Protein AF-A0A6V7L379-F1 (afdb_monomer)

Nearest PDB structures (foldseek):
  2cpd-assembly1_A  TM=8.845E-01  e=4.295E-04  Homo sapiens
  2wbr-assembly1_A  TM=7.969E-01  e=3.295E-03  Drosophila melanogaster
  6fqr-assembly1_A  TM=9.035E-01  e=2.527E-02  Homo sapiens
  4wij-assembly1_B  TM=6.736E-01  e=1.595E-02  Homo sapiens
  4low-assembly1_A  TM=4.892E-01  e=2.070E-01  Thiomonas intermedia K12

Secondary structure (DSSP, 8-state):
--EEEEES--SSS-HHHHHHHHHHHH-PPPSEEEEETTEEEEE-SSHHHHHHHHHHH-

Sequence (58 aa):
VSALFVRNLDVELHQKKLKEIFQSTTGIPIVKLKKINHFAFIHYETREMAQSAMDIMS

Solvent-accessible surface area (backbone atoms only — not comparable to full-atom values): 3362 Å² total; per-residue (Å²): 122,28,59,46,80,46,67,88,42,58,70,85,61,49,58,68,58,52,51,50,51,52,32,70,73,54,70,51,79,72,73,44,77,49,70,53,69,44,29,33,41,40,29,31,89,40,48,65,58,34,49,53,45,45,68,69,72,104

Radius of gyration: 10.42 Å; Cα contacts (8 Å, |Δi|>4): 85; chains: 1; bounding box: 24×18×24 Å

Foldseek 3Di:
DQKDKAFQAAQPQDQVNVLVVLCVQQVAHWPDWDDDRGMIITGHPDNVSSVSSVVSVD

Organism: NCBI:txid1563983

Mean predicted aligned error: 3.3 Å

InterPro domains:
  IPR000504 RNA recognition motif domain [PF00076] (4-55)
  IPR000504 RNA recogniti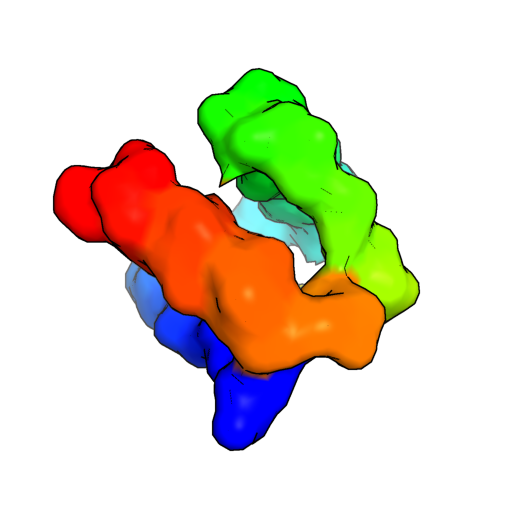on motif domain [PS50102] (2-58)
  IPR012677 Nucleotide-binding alpha-beta plait domain superfamily [G3DSA:3.30.70.330] (2-58)
  IPR035979 RNA-binding domain superfamily [SSF54928] (4-57)

Structure (mmCIF, N/CA/C/O backbone):
data_AF-A0A6V7L379-F1
#
_entry.id   AF-A0A6V7L379-F1
#
loop_
_atom_site.group_PDB
_atom_site.id
_atom_site.type_symbol
_atom_site.label_atom_id
_atom_site.label_alt_id
_atom_site.label_comp_id
_atom_site.label_asym_id
_atom_site.label_entity_id
_atom_site.label_seq_id
_atom_site.pdbx_PDB_ins_code
_atom_site.Cartn_x
_atom_site.Cartn_y
_atom_site.Cartn_z
_atom_site.occupancy
_atom_site.B_iso_or_equiv
_atom_site.auth_seq_id
_atom_site.auth_comp_id
_atom_site.auth_asym_id
_atom_site.auth_atom_id
_atom_site.pdbx_PDB_model_num
ATOM 1 N N . VAL A 1 1 ? -0.318 -6.062 13.260 1.00 61.47 1 VAL A N 1
ATOM 2 C CA . VAL A 1 1 ? 0.640 -5.341 12.392 1.00 61.47 1 VAL A CA 1
ATOM 3 C C . VAL A 1 1 ? -0.184 -4.549 11.388 1.00 61.47 1 VAL A C 1
ATOM 5 O O . VAL A 1 1 ? -1.078 -5.143 10.808 1.00 61.47 1 VAL A O 1
ATOM 8 N N . SER A 1 2 ? 0.036 -3.239 11.247 1.00 86.31 2 SER A N 1
ATOM 9 C CA . SER A 1 2 ? -0.642 -2.372 10.257 1.00 86.31 2 SER A CA 1
ATOM 10 C C . SER A 1 2 ? 0.202 -2.153 8.989 1.00 86.31 2 SER A C 1
ATOM 12 O O . SER A 1 2 ? -0.062 -1.264 8.185 1.00 86.31 2 SER A O 1
ATOM 14 N N . ALA A 1 3 ? 1.261 -2.949 8.830 1.00 90.12 3 ALA A N 1
ATOM 15 C CA . ALA A 1 3 ? 2.190 -2.902 7.714 1.00 90.12 3 ALA A CA 1
ATOM 16 C C . ALA A 1 3 ? 1.987 -4.110 6.796 1.00 90.12 3 ALA A C 1
ATOM 18 O O . ALA A 1 3 ? 1.964 -5.243 7.279 1.00 90.12 3 ALA A O 1
A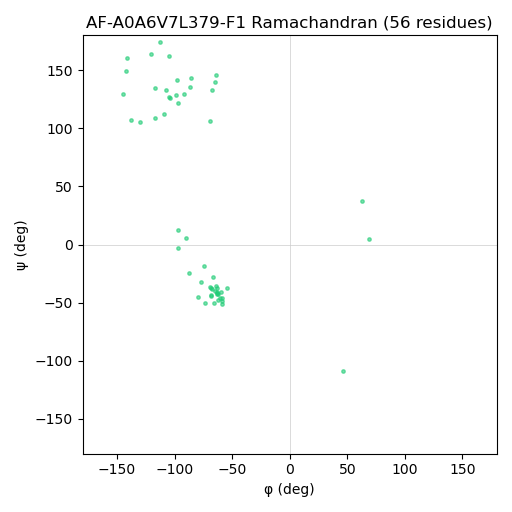TOM 19 N N . LEU A 1 4 ? 1.926 -3.873 5.490 1.00 91.50 4 LEU A N 1
ATOM 20 C CA . LEU A 1 4 ? 1.998 -4.905 4.465 1.00 91.50 4 LEU A CA 1
ATOM 21 C C . LEU A 1 4 ? 3.416 -5.003 3.909 1.00 91.50 4 LEU A C 1
ATOM 23 O O . LEU A 1 4 ? 4.103 -3.995 3.718 1.00 91.50 4 LEU A O 1
ATOM 27 N N . PHE A 1 5 ? 3.838 -6.233 3.637 1.00 92.38 5 PHE A N 1
ATOM 28 C CA . PHE A 1 5 ? 5.108 -6.536 2.995 1.00 92.38 5 PHE A CA 1
ATOM 29 C C . PHE A 1 5 ? 4.852 -7.044 1.581 1.00 92.38 5 PHE A C 1
ATOM 31 O O . PHE A 1 5 ? 4.306 -8.127 1.384 1.00 92.38 5 PHE A O 1
ATOM 38 N N . VAL A 1 6 ? 5.260 -6.247 0.601 1.00 90.75 6 VAL A N 1
ATOM 39 C CA . VAL A 1 6 ? 5.061 -6.526 -0.818 1.00 90.75 6 VAL A CA 1
ATOM 40 C C . VAL A 1 6 ? 6.389 -6.984 -1.402 1.00 90.75 6 VAL A C 1
ATOM 42 O O . VAL A 1 6 ? 7.402 -6.303 -1.252 1.00 90.75 6 VAL A O 1
ATOM 45 N N . ARG A 1 7 ? 6.394 -8.143 -2.058 1.00 91.44 7 ARG A N 1
ATOM 46 C CA . ARG A 1 7 ? 7.562 -8.716 -2.744 1.00 91.44 7 ARG A CA 1
ATOM 47 C C . ARG A 1 7 ? 7.342 -8.735 -4.250 1.00 91.44 7 ARG A C 1
ATOM 49 O O . ARG A 1 7 ? 6.241 -8.461 -4.712 1.00 91.44 7 ARG A O 1
ATOM 56 N N . ASN A 1 8 ? 8.386 -9.117 -4.983 1.00 90.12 8 ASN A N 1
ATOM 57 C CA . ASN A 1 8 ? 8.363 -9.251 -6.437 1.00 90.12 8 ASN A CA 1
ATOM 58 C C . ASN A 1 8 ? 8.082 -7.920 -7.151 1.00 90.12 8 ASN A C 1
ATOM 60 O O . ASN A 1 8 ? 7.366 -7.863 -8.146 1.00 90.12 8 ASN A O 1
ATOM 64 N N . LEU A 1 9 ? 8.628 -6.833 -6.605 1.00 89.56 9 LEU A N 1
ATOM 65 C CA . LEU A 1 9 ? 8.576 -5.527 -7.242 1.00 89.56 9 LEU A CA 1
ATOM 66 C C . LEU A 1 9 ? 9.734 -5.373 -8.222 1.00 89.56 9 LEU A C 1
ATOM 68 O O . LEU A 1 9 ? 10.860 -5.798 -7.956 1.00 89.56 9 LEU A O 1
ATOM 72 N N . ASP A 1 10 ? 9.453 -4.698 -9.329 1.00 90.44 10 ASP A N 1
ATOM 73 C CA . ASP A 1 10 ? 10.481 -4.289 -10.274 1.00 90.44 10 ASP A CA 1
ATOM 74 C C . ASP A 1 10 ? 11.433 -3.270 -9.620 1.00 90.44 10 ASP A C 1
ATOM 76 O O . ASP A 1 10 ? 11.006 -2.376 -8.877 1.00 90.44 10 ASP A O 1
ATOM 80 N N . VAL A 1 11 ? 12.731 -3.384 -9.898 1.00 85.31 11 VAL A N 1
ATOM 81 C CA . VAL A 1 11 ? 13.764 -2.452 -9.426 1.00 85.31 11 VAL A CA 1
ATOM 82 C C . VAL A 1 11 ? 13.541 -1.059 -10.004 1.00 85.31 11 VAL A C 1
ATOM 84 O O . VAL A 1 11 ? 13.702 -0.078 -9.275 1.00 85.31 11 VAL A O 1
ATOM 87 N N . GLU A 1 12 ? 13.070 -0.962 -11.246 1.00 88.25 12 GLU A N 1
ATOM 88 C CA . GLU A 1 12 ? 12.838 0.314 -11.931 1.00 88.25 12 GLU A CA 1
ATOM 89 C C . GLU A 1 12 ? 11.584 1.043 -11.421 1.00 88.25 12 GLU A C 1
ATOM 91 O O . GLU A 1 12 ? 11.440 2.257 -11.567 1.00 88.25 12 GLU A O 1
ATOM 96 N N . LEU A 1 13 ? 10.672 0.335 -10.742 1.00 88.56 13 LEU A N 1
ATOM 97 C CA . LEU A 1 13 ? 9.418 0.919 -10.271 1.00 88.56 13 LEU A CA 1
ATOM 98 C C . LEU A 1 13 ? 9.639 1.926 -9.134 1.00 88.56 13 LEU A C 1
ATOM 100 O O . LEU A 1 13 ? 9.883 1.554 -7.989 1.00 88.56 13 LEU A O 1
ATOM 104 N N . HIS A 1 14 ? 9.506 3.220 -9.389 1.00 89.81 14 HIS A N 1
ATOM 105 C CA . HIS A 1 14 ? 9.688 4.218 -8.334 1.00 89.81 14 HIS A CA 1
ATOM 106 C C . HIS A 1 14 ? 8.650 4.114 -7.204 1.00 89.81 14 HIS A C 1
ATOM 108 O O . HIS A 1 14 ? 7.466 3.863 -7.427 1.00 89.81 14 HIS A O 1
ATOM 114 N N . GLN A 1 15 ? 9.084 4.415 -5.974 1.00 89.25 15 GLN A N 1
ATOM 115 C CA . GLN A 1 15 ? 8.234 4.414 -4.777 1.00 89.25 15 GLN A CA 1
ATOM 116 C C . GLN A 1 15 ? 6.984 5.302 -4.920 1.00 89.25 15 GLN A C 1
ATOM 118 O O . GLN A 1 15 ? 5.918 4.924 -4.439 1.00 89.25 15 GLN A O 1
ATOM 123 N N . LYS A 1 16 ? 7.092 6.462 -5.583 1.00 90.50 16 LYS A N 1
ATOM 124 C CA . LYS A 1 16 ? 5.946 7.355 -5.816 1.00 90.50 16 LYS A CA 1
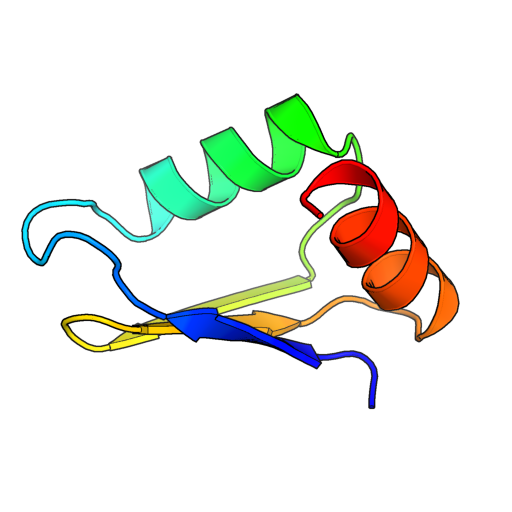ATOM 125 C C . LYS A 1 16 ? 4.869 6.671 -6.664 1.00 90.50 16 LYS A C 1
ATOM 127 O O . LYS A 1 16 ? 3.713 6.649 -6.264 1.00 9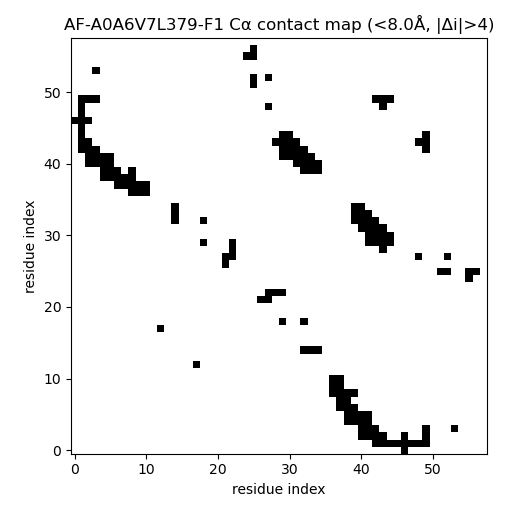0.50 16 LYS A O 1
ATOM 132 N N . LYS A 1 17 ? 5.279 6.035 -7.764 1.00 91.50 17 LYS A N 1
ATOM 133 C CA . LYS A 1 17 ? 4.384 5.302 -8.667 1.00 91.50 17 LYS A CA 1
ATOM 134 C C . LYS A 1 17 ? 3.759 4.089 -7.978 1.00 91.50 17 LYS A C 1
ATOM 136 O O . LYS A 1 17 ? 2.569 3.853 -8.122 1.00 91.50 17 LYS A O 1
ATOM 141 N N . LEU A 1 18 ? 4.531 3.367 -7.161 1.00 91.44 18 LEU A N 1
ATOM 142 C CA . LEU A 1 18 ? 4.004 2.282 -6.328 1.00 91.44 18 LEU A CA 1
ATOM 143 C C . LEU A 1 18 ? 2.915 2.791 -5.369 1.00 91.44 18 LEU A C 1
ATOM 145 O O . LEU A 1 18 ? 1.855 2.185 -5.268 1.00 91.44 18 LEU A O 1
ATOM 149 N N . LYS A 1 19 ? 3.155 3.924 -4.696 1.00 91.69 19 LYS A N 1
ATOM 150 C CA . LYS A 1 19 ? 2.172 4.541 -3.794 1.00 91.69 19 LYS A CA 1
ATOM 151 C C . LYS A 1 19 ? 0.890 4.914 -4.540 1.00 91.69 19 LYS A C 1
ATOM 153 O O . LYS A 1 19 ? -0.190 4.606 -4.050 1.00 91.69 19 LYS A O 1
ATOM 158 N N . GLU A 1 20 ? 1.025 5.545 -5.705 1.00 92.38 20 GLU A N 1
ATOM 159 C CA . GLU A 1 20 ? -0.104 5.927 -6.559 1.00 92.38 20 GLU A CA 1
ATOM 160 C C . GLU A 1 20 ? -0.925 4.707 -6.976 1.00 92.38 20 GLU A C 1
ATOM 162 O O . GLU A 1 20 ? -2.128 4.716 -6.754 1.00 92.38 20 GLU A O 1
ATOM 167 N N . ILE A 1 21 ? -0.285 3.637 -7.467 1.00 90.88 21 ILE A N 1
ATOM 168 C CA . ILE A 1 21 ? -0.966 2.396 -7.870 1.00 90.88 21 ILE 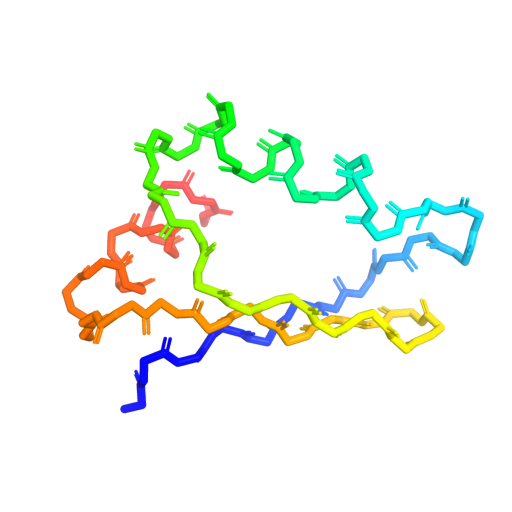A CA 1
ATOM 169 C C . ILE A 1 21 ? -1.735 1.789 -6.692 1.00 90.88 21 ILE A C 1
ATOM 171 O O . ILE A 1 21 ? -2.923 1.506 -6.806 1.00 90.88 21 ILE A O 1
ATOM 175 N N . PHE A 1 22 ? -1.088 1.616 -5.536 1.00 90.88 22 PHE A N 1
ATOM 176 C CA . PHE A 1 22 ? -1.762 1.028 -4.376 1.00 90.88 22 PHE A CA 1
ATOM 177 C C . PHE A 1 22 ? -2.926 1.897 -3.888 1.00 90.88 22 PHE A C 1
ATOM 179 O O . PHE A 1 22 ? -3.987 1.362 -3.569 1.00 90.88 22 PHE A O 1
ATOM 186 N N . GLN A 1 23 ? -2.761 3.223 -3.847 1.00 91.31 23 GLN A N 1
ATOM 187 C CA . GLN A 1 23 ? -3.842 4.128 -3.452 1.00 91.31 23 GLN A CA 1
ATOM 188 C C . GLN A 1 23 ? -4.979 4.150 -4.475 1.00 91.31 23 GLN A C 1
ATOM 190 O O . GLN A 1 23 ? -6.134 4.178 -4.065 1.00 91.31 23 GLN A O 1
ATOM 195 N N . SER A 1 24 ? -4.684 4.100 -5.777 1.00 92.62 24 SER A N 1
ATOM 196 C CA . SER A 1 24 ?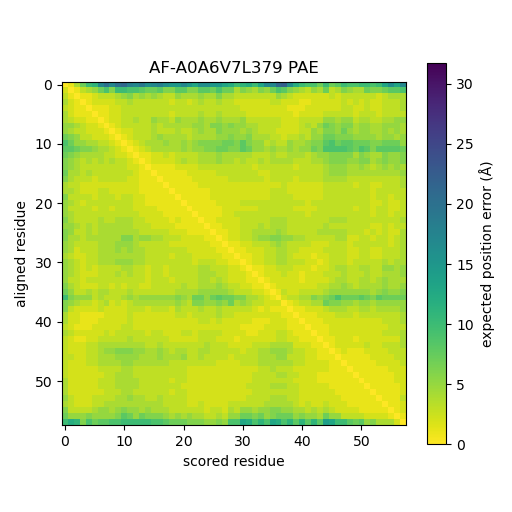 -5.713 4.072 -6.821 1.00 92.62 24 SER A CA 1
ATOM 197 C C . SER A 1 24 ? -6.485 2.758 -6.845 1.00 92.62 24 SER A C 1
ATOM 199 O O . SER A 1 24 ? -7.684 2.772 -7.094 1.00 92.62 24 SER A O 1
ATOM 201 N N . THR A 1 25 ? -5.818 1.632 -6.576 1.00 91.56 25 THR A N 1
ATOM 202 C CA . THR A 1 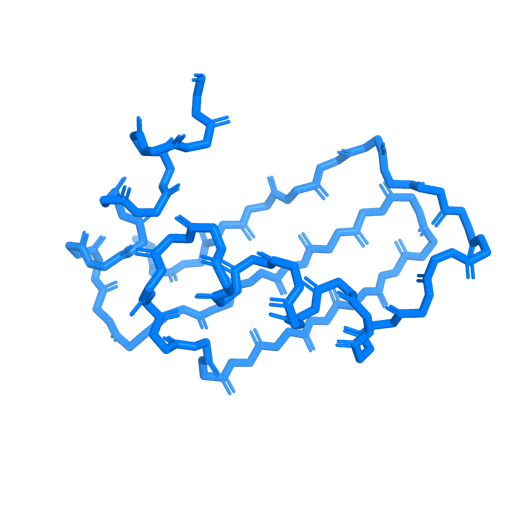25 ? -6.447 0.305 -6.607 1.00 91.56 25 THR A CA 1
ATOM 203 C C . THR A 1 25 ? -7.248 0.026 -5.340 1.00 91.56 25 THR A C 1
ATOM 205 O O . THR A 1 25 ? -8.371 -0.455 -5.418 1.00 91.56 25 THR A O 1
ATOM 208 N N . THR A 1 26 ? -6.690 0.333 -4.165 1.00 91.50 26 THR A N 1
ATOM 209 C CA . THR A 1 26 ? -7.352 0.036 -2.882 1.00 91.50 26 THR A CA 1
ATOM 210 C C . THR A 1 26 ? -8.285 1.151 -2.418 1.00 91.50 26 THR A C 1
ATOM 212 O O . THR A 1 26 ? -9.185 0.899 -1.625 1.00 91.50 26 THR A O 1
ATOM 215 N N . GLY A 1 27 ? -8.060 2.396 -2.853 1.00 91.88 27 GLY A N 1
ATOM 216 C CA . GLY A 1 27 ? -8.730 3.579 -2.304 1.00 91.88 27 GLY A CA 1
ATOM 217 C C . GLY A 1 27 ? -8.312 3.919 -0.867 1.00 91.88 27 GLY A C 1
ATOM 218 O O . GLY A 1 27 ? -8.862 4.842 -0.269 1.00 91.88 27 GLY A O 1
ATOM 219 N N . ILE A 1 28 ? -7.343 3.195 -0.294 1.00 91.56 28 ILE A N 1
ATOM 220 C CA . ILE A 1 28 ? -6.955 3.313 1.113 1.00 91.56 28 ILE A CA 1
ATOM 221 C C . ILE A 1 28 ? -5.711 4.205 1.233 1.00 91.56 28 ILE A C 1
ATOM 223 O O . ILE A 1 28 ? -4.699 3.961 0.563 1.00 91.56 28 ILE A O 1
ATOM 227 N N . PRO A 1 29 ? -5.726 5.240 2.093 1.00 91.50 29 PRO A N 1
ATOM 228 C CA . PRO A 1 29 ? -4.581 6.121 2.256 1.00 91.50 29 PRO A CA 1
ATOM 229 C C . PRO A 1 29 ? -3.387 5.399 2.897 1.00 91.50 29 PRO A C 1
ATOM 231 O O . PRO A 1 29 ? -3.503 4.720 3.915 1.00 91.50 29 PRO A O 1
ATOM 234 N N . ILE A 1 30 ? -2.209 5.584 2.294 1.00 92.62 30 ILE A N 1
ATOM 235 C CA . ILE A 1 30 ? -0.945 5.007 2.761 1.00 92.62 30 ILE A CA 1
ATOM 236 C C . ILE A 1 30 ? -0.197 6.052 3.587 1.00 92.62 30 ILE A C 1
ATOM 238 O O . ILE A 1 30 ? 0.171 7.112 3.064 1.00 92.62 30 ILE A O 1
ATOM 242 N N . VAL A 1 31 ? 0.105 5.711 4.842 1.00 92.44 31 VAL A N 1
ATOM 243 C CA . VAL A 1 31 ? 0.842 6.573 5.778 1.00 92.44 31 VAL A CA 1
ATOM 244 C C . VAL A 1 31 ? 2.316 6.626 5.402 1.00 92.44 31 VAL A C 1
ATOM 246 O O . VAL A 1 31 ? 2.904 7.698 5.259 1.00 92.44 31 VAL A O 1
ATOM 249 N N . LYS A 1 32 ? 2.936 5.459 5.209 1.00 91.31 32 LYS A N 1
ATOM 250 C CA . LYS A 1 32 ? 4.365 5.376 4.905 1.00 91.31 32 LYS A CA 1
ATOM 251 C C . LYS A 1 32 ? 4.640 4.233 3.956 1.00 91.31 32 LYS A C 1
ATOM 253 O O . LYS A 1 32 ? 4.257 3.104 4.218 1.00 91.31 32 LYS A O 1
ATOM 258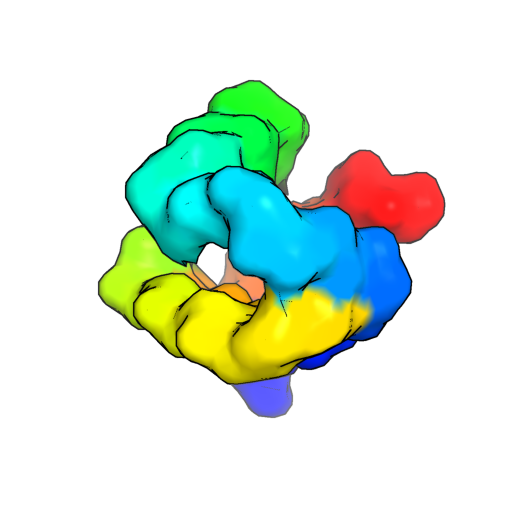 N N . LEU A 1 33 ? 5.367 4.521 2.886 1.00 92.44 33 LEU A N 1
ATOM 259 C CA . LEU A 1 33 ? 5.861 3.508 1.967 1.00 92.44 33 LEU A CA 1
ATOM 260 C C . LEU A 1 33 ? 7.386 3.529 2.002 1.00 92.44 33 LEU A C 1
ATOM 262 O O . LEU A 1 33 ? 7.985 4.605 1.991 1.00 92.44 33 LEU A O 1
ATOM 266 N N . LYS A 1 34 ? 8.015 2.359 2.074 1.00 92.38 34 LYS A N 1
ATOM 267 C CA . LYS A 1 34 ? 9.466 2.213 1.956 1.00 92.38 34 LYS A CA 1
ATOM 268 C C . LYS A 1 34 ? 9.767 1.122 0.945 1.00 92.38 34 LYS A C 1
ATOM 270 O O . LYS A 1 34 ? 9.598 -0.053 1.259 1.00 92.38 34 LYS A O 1
ATOM 27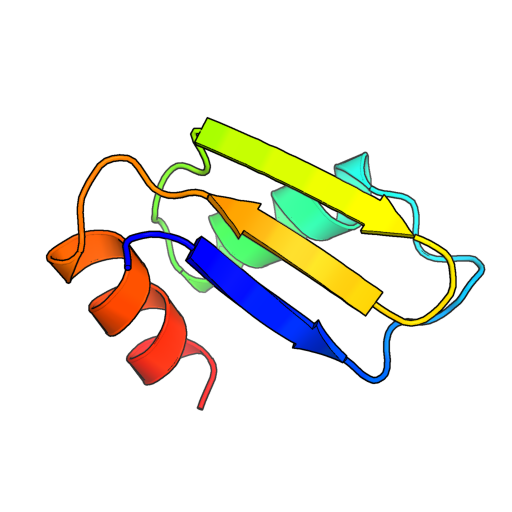5 N N . LYS A 1 35 ? 10.211 1.513 -0.249 1.00 90.44 35 LYS A N 1
ATOM 276 C CA . LYS A 1 35 ? 10.696 0.574 -1.266 1.00 90.44 35 LYS A CA 1
ATOM 277 C C . LYS A 1 35 ? 12.185 0.291 -1.054 1.00 90.44 35 LYS A C 1
ATOM 279 O O . LYS A 1 35 ? 12.961 1.214 -0.823 1.00 90.44 35 LYS A O 1
ATOM 284 N N . ILE A 1 36 ? 12.575 -0.976 -1.146 1.00 91.31 36 ILE A N 1
ATOM 285 C CA . ILE A 1 36 ? 13.958 -1.451 -1.095 1.00 91.31 36 ILE A CA 1
ATOM 286 C C . ILE A 1 36 ? 14.113 -2.536 -2.168 1.00 91.31 36 ILE A C 1
ATOM 288 O O . ILE A 1 36 ? 13.602 -3.642 -2.013 1.00 91.31 36 ILE A O 1
ATOM 292 N N . ASN A 1 37 ? 14.813 -2.221 -3.262 1.00 88.06 37 ASN A N 1
ATOM 293 C CA . ASN A 1 37 ? 15.032 -3.121 -4.402 1.00 88.06 37 ASN A CA 1
ATOM 294 C C . ASN A 1 37 ? 13.734 -3.817 -4.858 1.00 88.06 37 ASN A C 1
ATOM 296 O O . ASN A 1 37 ? 12.841 -3.158 -5.386 1.00 88.06 37 ASN A O 1
ATOM 300 N N . HIS A 1 38 ? 13.623 -5.124 -4.611 1.00 91.00 38 HIS A N 1
ATOM 301 C CA . HIS A 1 38 ? 12.526 -5.982 -5.064 1.00 91.00 38 HIS A CA 1
ATOM 302 C C . HIS A 1 38 ? 11.348 -6.085 -4.089 1.00 91.00 38 HIS A C 1
ATOM 304 O O . HIS A 1 38 ? 10.443 -6.901 -4.287 1.00 91.00 38 HIS A O 1
ATOM 310 N N . PHE A 1 39 ? 11.360 -5.315 -3.003 1.00 93.00 39 PHE A N 1
ATOM 311 C CA . PHE A 1 39 ? 10.309 -5.359 -1.995 1.00 93.00 39 PHE A CA 1
ATOM 312 C C . PHE A 1 39 ? 9.965 -3.977 -1.447 1.00 93.00 39 PHE A C 1
ATOM 314 O O . PHE A 1 39 ? 10.724 -3.016 -1.568 1.00 93.00 39 PHE A O 1
ATOM 321 N N . ALA A 1 40 ? 8.788 -3.865 -0.842 1.00 93.38 40 ALA A N 1
ATOM 322 C CA . ALA A 1 40 ? 8.348 -2.652 -0.180 1.00 93.38 40 ALA A CA 1
ATOM 323 C C . ALA A 1 40 ? 7.566 -2.954 1.094 1.00 93.38 40 ALA A C 1
ATOM 325 O O . ALA A 1 40 ? 6.863 -3.956 1.201 1.00 93.38 40 ALA A O 1
ATOM 326 N N . PHE A 1 41 ? 7.670 -2.032 2.043 1.00 93.94 41 PHE A N 1
ATOM 327 C CA . PHE A 1 41 ? 6.821 -1.983 3.223 1.00 93.94 41 PHE A CA 1
ATOM 328 C C . PHE A 1 41 ? 5.809 -0.859 3.068 1.00 93.94 41 PHE A C 1
ATOM 330 O O . PHE A 1 41 ? 6.194 0.287 2.817 1.00 93.94 41 PHE A O 1
ATOM 337 N N . ILE A 1 42 ? 4.534 -1.185 3.239 1.00 93.38 42 ILE A N 1
ATOM 338 C CA . ILE A 1 42 ? 3.421 -0.244 3.157 1.00 93.38 42 ILE A CA 1
ATOM 339 C C . ILE A 1 42 ? 2.756 -0.191 4.527 1.00 93.38 42 ILE A C 1
ATOM 341 O O . ILE A 1 42 ? 2.135 -1.154 4.956 1.00 93.38 42 ILE A O 1
ATOM 345 N N . HIS A 1 43 ? 2.918 0.922 5.231 1.00 93.81 43 HIS A N 1
ATOM 346 C CA . HIS A 1 43 ? 2.267 1.180 6.506 1.00 93.81 43 HIS A CA 1
ATOM 347 C C . HIS A 1 43 ? 0.945 1.901 6.294 1.00 93.81 43 HIS A C 1
ATOM 349 O O . HIS A 1 43 ? 0.895 2.962 5.658 1.00 93.81 43 HIS A O 1
ATOM 355 N N . TYR A 1 44 ? -0.080 1.345 6.919 1.00 94.00 44 TYR A N 1
ATOM 356 C CA . TYR A 1 44 ? -1.395 1.934 7.065 1.00 94.00 44 TYR A CA 1
ATOM 357 C C . TYR A 1 44 ? -1.587 2.441 8.490 1.00 94.00 44 TYR A C 1
ATOM 359 O O . TYR A 1 44 ? -0.847 2.078 9.411 1.00 94.00 44 TYR A O 1
ATOM 367 N N . GLU A 1 45 ? -2.579 3.308 8.647 1.00 91.88 45 GLU A N 1
ATOM 368 C CA . GLU A 1 45 ? -2.929 3.898 9.934 1.00 91.88 45 GLU A CA 1
ATOM 369 C C . GLU A 1 45 ? -3.508 2.847 10.882 1.00 91.88 45 GLU A C 1
ATOM 371 O O . GLU A 1 45 ? -3.080 2.747 12.031 1.00 91.88 45 GLU A O 1
ATOM 376 N N . THR A 1 46 ? -4.400 1.993 10.376 1.00 93.44 46 THR A N 1
ATOM 377 C CA . THR A 1 46 ? -5.039 0.940 11.166 1.00 93.44 46 THR A CA 1
ATOM 378 C C . THR A 1 46 ? -4.770 -0.453 10.607 1.00 93.44 46 THR A C 1
ATOM 380 O O . THR A 1 46 ? -4.320 -0.635 9.470 1.00 93.44 46 THR A O 1
ATOM 383 N N . ARG A 1 47 ? -5.024 -1.471 11.435 1.00 93.06 47 ARG A N 1
ATOM 384 C CA . ARG A 1 47 ? -4.898 -2.871 11.019 1.00 93.06 47 ARG A CA 1
ATOM 385 C C . ARG A 1 47 ? -5.977 -3.233 10.003 1.00 93.06 47 ARG A C 1
ATOM 387 O O . ARG A 1 47 ? -5.695 -3.976 9.072 1.00 93.06 47 ARG A O 1
ATOM 394 N N . GLU A 1 48 ? -7.176 -2.702 10.179 1.00 93.00 48 GLU A N 1
ATOM 395 C CA . GLU A 1 48 ? -8.342 -2.950 9.337 1.00 93.00 48 GLU A CA 1
ATOM 396 C C . GLU A 1 48 ? -8.075 -2.440 7.921 1.00 93.00 48 GLU A C 1
ATOM 398 O O . GLU A 1 48 ? -8.301 -3.160 6.960 1.00 93.00 48 GLU A O 1
ATOM 403 N N . MET A 1 49 ? -7.471 -1.255 7.789 1.00 93.06 49 MET A N 1
ATOM 404 C CA . MET A 1 49 ? -7.049 -0.710 6.495 1.00 93.06 49 MET A CA 1
ATOM 405 C C . MET A 1 49 ? -5.996 -1.580 5.810 1.00 93.06 49 MET A C 1
ATOM 407 O O . MET A 1 49 ? -6.083 -1.817 4.608 1.00 93.06 49 MET A O 1
ATOM 411 N N . ALA A 1 50 ? -5.009 -2.070 6.565 1.00 92.75 50 ALA A N 1
ATOM 412 C CA . ALA A 1 50 ? -4.011 -2.984 6.020 1.00 92.75 50 ALA A CA 1
ATOM 413 C C . ALA A 1 50 ? -4.651 -4.303 5.561 1.00 92.75 50 ALA A C 1
ATOM 415 O O . ALA A 1 50 ? -4.298 -4.811 4.502 1.00 92.75 50 ALA A O 1
ATOM 416 N N . GLN A 1 51 ? -5.605 -4.836 6.328 1.00 92.88 51 GLN A N 1
ATOM 417 C CA . GLN A 1 51 ? -6.322 -6.056 5.971 1.00 92.88 51 GLN A CA 1
ATOM 418 C C . GLN A 1 51 ? -7.171 -5.850 4.713 1.00 92.88 51 GLN A C 1
ATOM 420 O O . GLN A 1 51 ? -6.989 -6.587 3.755 1.00 92.88 51 GLN A O 1
ATOM 425 N N . SER A 1 52 ? -7.994 -4.800 4.655 1.00 92.56 52 SER A N 1
ATOM 426 C CA . SER A 1 52 ? -8.804 -4.492 3.471 1.00 92.56 52 SER A CA 1
ATOM 427 C C . SER A 1 52 ? -7.945 -4.263 2.227 1.00 92.56 52 SER A C 1
ATOM 429 O O . SER A 1 52 ? -8.283 -4.734 1.148 1.00 92.56 52 SER A O 1
ATOM 431 N N . ALA A 1 53 ? -6.808 -3.571 2.360 1.00 92.12 53 ALA A N 1
ATOM 432 C CA . ALA A 1 53 ? -5.870 -3.395 1.253 1.00 92.12 53 ALA A CA 1
ATOM 433 C C . ALA A 1 53 ? -5.285 -4.732 0.777 1.00 92.12 53 ALA A C 1
ATOM 435 O O . ALA A 1 53 ? -5.083 -4.912 -0.421 1.00 92.12 53 ALA A O 1
ATOM 436 N N . MET A 1 54 ? -5.014 -5.657 1.702 1.00 91.56 54 MET A N 1
ATOM 437 C CA . MET A 1 54 ? -4.547 -6.999 1.370 1.00 91.56 54 MET A CA 1
ATOM 438 C C . MET A 1 54 ? -5.639 -7.813 0.672 1.00 91.56 54 MET A C 1
ATOM 440 O O . MET A 1 54 ? -5.340 -8.424 -0.343 1.00 91.56 54 MET A O 1
ATOM 444 N N . ASP A 1 55 ? -6.881 -7.755 1.154 1.00 92.19 55 ASP A N 1
ATOM 445 C CA . ASP A 1 55 ? -8.027 -8.484 0.591 1.00 92.19 55 ASP A CA 1
ATOM 446 C C . ASP A 1 55 ? -8.417 -7.981 -0.815 1.00 92.19 55 ASP A C 1
ATOM 448 O O . ASP A 1 55 ? -8.939 -8.732 -1.632 1.00 92.19 55 ASP A O 1
ATOM 452 N N . ILE A 1 56 ? -8.157 -6.705 -1.126 1.00 90.88 56 ILE A N 1
ATOM 453 C CA . ILE A 1 56 ? -8.362 -6.140 -2.474 1.00 90.88 56 ILE A CA 1
ATOM 454 C C . ILE A 1 56 ? -7.242 -6.562 -3.438 1.00 90.88 56 ILE A C 1
ATOM 456 O O . ILE A 1 56 ? -7.467 -6.670 -4.641 1.00 90.88 56 ILE A O 1
ATOM 460 N N . MET A 1 57 ? -6.024 -6.745 -2.922 1.00 85.06 57 MET A N 1
ATOM 461 C CA . MET A 1 57 ? -4.821 -7.030 -3.713 1.00 85.06 57 MET A CA 1
ATOM 462 C C . MET A 1 57 ? -4.482 -8.529 -3.790 1.00 85.06 57 MET A C 1
ATOM 464 O O . MET A 1 57 ? -3.480 -8.875 -4.421 1.00 85.06 57 MET A O 1
ATOM 468 N N . SER A 1 58 ? -5.253 -9.386 -3.109 1.00 76.56 58 SER A N 1
ATOM 469 C CA . SER A 1 58 ? -5.081 -10.845 -3.066 1.00 76.56 58 SER A CA 1
ATOM 470 C C . SER A 1 58 ? -5.552 -11.565 -4.321 1.00 76.56 58 SER A C 1
ATOM 472 O O . SER A 1 58 ? -6.525 -11.091 -4.946 1.00 76.56 58 SER A O 1
#

pLDDT: mean 90.53, std 4.7, range [61.47, 94.0]